Protein AF-A0AA35Y6U8-F1 (afdb_monomer_lite)

Structure (mmCIF, N/CA/C/O backbone):
data_AF-A0AA35Y6U8-F1
#
_entry.id   AF-A0AA35Y6U8-F1
#
loop_
_atom_site.group_PDB
_atom_site.id
_atom_site.type_symbol
_atom_site.label_atom_id
_atom_site.label_alt_id
_atom_site.label_comp_id
_atom_site.label_asym_id
_atom_site.label_entity_id
_atom_site.label_seq_id
_atom_site.pdbx_PDB_ins_code
_atom_site.Cartn_x
_atom_site.Cartn_y
_atom_site.Cartn_z
_atom_site.occupancy
_atom_site.B_iso_or_equiv
_atom_site.auth_seq_id
_atom_site.auth_comp_id
_atom_site.auth_asym_id
_atom_site.auth_atom_id
_atom_site.pdbx_PDB_model_num
ATOM 1 N N . MET A 1 1 ? -10.753 13.729 3.852 1.00 56.25 1 MET A N 1
ATOM 2 C CA . MET A 1 1 ? -11.161 12.323 4.047 1.00 56.25 1 MET A CA 1
ATOM 3 C C . MET A 1 1 ? -10.862 11.955 5.493 1.00 56.25 1 MET A C 1
ATOM 5 O O . MET A 1 1 ? -9.756 12.224 5.945 1.00 56.25 1 MET A O 1
ATOM 9 N N . GLY A 1 2 ? -11.856 11.475 6.236 1.00 60.25 2 GLY A N 1
ATOM 10 C CA . GLY A 1 2 ? -11.721 11.008 7.618 1.00 60.25 2 GLY A CA 1
ATOM 11 C C . GLY A 1 2 ? -11.791 9.484 7.671 1.00 60.25 2 GLY A C 1
ATOM 12 O O . GLY A 1 2 ? -12.430 8.866 6.822 1.00 60.25 2 GLY A O 1
ATOM 13 N N . LEU A 1 3 ? -11.130 8.873 8.649 1.00 64.12 3 LEU A N 1
ATOM 14 C CA . LEU A 1 3 ? -11.089 7.421 8.819 1.00 64.12 3 LEU A CA 1
ATOM 15 C C . LEU A 1 3 ? -11.688 7.043 10.174 1.00 64.12 3 LEU A C 1
ATOM 17 O O . LEU A 1 3 ? -11.276 7.575 11.206 1.00 64.12 3 LEU A O 1
ATOM 21 N N . LYS A 1 4 ? -12.650 6.114 10.172 1.00 65.94 4 LYS A N 1
ATOM 22 C CA . LYS A 1 4 ? -13.155 5.466 11.388 1.00 65.94 4 LYS A CA 1
ATOM 23 C C . LYS A 1 4 ? -12.947 3.964 11.261 1.00 65.94 4 LYS A C 1
ATOM 25 O O . LYS A 1 4 ? -13.541 3.305 10.405 1.00 65.94 4 LYS A O 1
ATOM 30 N N . VAL A 1 5 ? -12.128 3.412 12.144 1.00 60.38 5 VAL A N 1
ATOM 31 C CA . VAL A 1 5 ? -12.005 1.961 12.284 1.00 60.38 5 VAL A CA 1
ATOM 32 C C . VAL A 1 5 ? -13.249 1.464 13.001 1.00 60.38 5 VAL A C 1
ATOM 34 O O . VAL A 1 5 ? -13.625 1.995 14.044 1.00 60.38 5 VAL A O 1
ATOM 37 N N . SER A 1 6 ? -13.960 0.542 12.357 1.00 57.62 6 SER A N 1
ATOM 38 C CA . SER A 1 6 ? -15.335 0.223 12.739 1.00 57.62 6 SER A CA 1
ATOM 39 C C . SER A 1 6 ? -15.449 -1.009 13.604 1.00 57.62 6 SER A C 1
ATOM 41 O O . SER A 1 6 ? -16.342 -1.014 14.435 1.00 57.62 6 SER A O 1
ATOM 43 N N . LEU A 1 7 ? -14.598 -2.016 13.390 1.00 56.62 7 LEU A N 1
ATOM 44 C CA . LEU A 1 7 ? -14.543 -3.276 14.135 1.00 56.62 7 LEU A CA 1
ATOM 45 C C . LEU A 1 7 ? -13.341 -4.098 13.638 1.00 56.62 7 LEU A C 1
ATOM 47 O O . LEU A 1 7 ? -13.039 -4.098 12.443 1.00 56.62 7 LEU A O 1
ATOM 51 N N . THR A 1 8 ? -12.686 -4.826 14.539 1.00 56.66 8 THR A N 1
ATOM 52 C CA . THR A 1 8 ? -11.867 -5.993 14.184 1.00 56.66 8 THR A CA 1
ATOM 53 C C . THR A 1 8 ? -12.805 -7.153 13.886 1.00 56.66 8 THR A C 1
ATOM 55 O O . THR A 1 8 ? -13.553 -7.579 14.764 1.00 56.66 8 THR A O 1
ATOM 58 N N . VAL A 1 9 ? -12.786 -7.650 12.654 1.00 55.94 9 VAL A N 1
ATOM 59 C CA . VAL A 1 9 ? -13.467 -8.885 12.270 1.00 55.94 9 VAL A CA 1
ATOM 60 C C . VAL A 1 9 ? -12.451 -10.006 12.444 1.00 55.94 9 VAL A C 1
ATOM 62 O O . VAL A 1 9 ? -11.461 -10.070 11.717 1.00 55.94 9 VAL A O 1
ATOM 65 N N . GLN A 1 10 ? -12.645 -10.853 13.455 1.00 48.31 10 GLN A N 1
ATOM 66 C CA . GLN A 1 10 ? -11.883 -12.094 13.550 1.00 48.31 10 GLN A CA 1
ATOM 67 C C . GLN A 1 10 ? -12.405 -13.051 12.482 1.00 48.31 10 GLN A C 1
ATOM 69 O O . GLN A 1 10 ? -13.555 -13.481 12.523 1.00 48.31 10 GLN A O 1
ATOM 74 N N . THR A 1 11 ? -11.550 -13.337 11.515 1.00 55.78 11 THR A N 1
ATOM 75 C CA . THR A 1 11 ? -11.647 -14.515 10.654 1.00 55.78 11 THR A CA 1
ATOM 76 C C . THR A 1 11 ? -10.758 -15.610 11.244 1.00 55.78 11 THR A C 1
ATOM 78 O O . THR A 1 11 ? -9.836 -15.286 11.992 1.00 55.78 11 THR A O 1
ATOM 81 N N . GLU A 1 12 ? -11.044 -16.880 10.943 1.00 50.47 12 GLU A N 1
ATOM 82 C CA . GLU A 1 12 ? -10.470 -18.062 11.622 1.00 50.47 12 GLU A CA 1
ATOM 83 C C . GLU A 1 12 ? -8.934 -18.012 11.776 1.00 50.47 12 GLU A C 1
ATOM 85 O O . GLU A 1 12 ? -8.430 -18.351 12.844 1.00 50.47 12 GLU A O 1
ATOM 90 N N . ASP A 1 13 ? -8.217 -17.459 10.786 1.00 51.41 13 ASP A N 1
ATOM 91 C CA . ASP A 1 13 ? -6.745 -17.418 10.764 1.00 51.41 13 ASP A CA 1
ATOM 92 C C . ASP A 1 13 ? -6.119 -16.010 10.856 1.00 51.41 13 ASP A C 1
ATOM 94 O O . ASP A 1 13 ? -4.894 -15.877 10.923 1.00 51.41 13 ASP A O 1
ATOM 98 N N . PHE A 1 14 ? -6.912 -14.928 10.833 1.00 56.31 14 PHE A N 1
ATOM 99 C CA . PHE A 1 14 ? -6.365 -13.562 10.837 1.00 56.31 14 PHE A CA 1
ATOM 100 C C . PHE A 1 14 ? -7.324 -12.493 11.374 1.00 56.31 14 PHE A C 1
ATOM 102 O O . PHE A 1 14 ? -8.544 -12.566 11.219 1.00 56.31 14 PHE A O 1
ATOM 109 N N . ILE A 1 15 ? -6.754 -11.443 11.978 1.00 59.38 15 ILE A N 1
ATOM 110 C CA . ILE A 1 15 ? -7.497 -10.245 12.384 1.00 59.38 15 ILE A CA 1
ATOM 111 C C . ILE A 1 15 ? -7.697 -9.372 11.145 1.00 59.38 15 ILE A C 1
ATOM 113 O O . ILE A 1 15 ? -6.784 -8.664 10.715 1.00 59.38 15 ILE A O 1
ATOM 117 N N . ASN A 1 16 ? -8.901 -9.401 10.579 1.00 66.06 16 ASN A N 1
ATOM 118 C CA . ASN A 1 16 ? -9.265 -8.541 9.468 1.00 66.06 16 ASN A CA 1
ATOM 119 C C . ASN A 1 16 ? -9.906 -7.250 9.992 1.00 66.06 16 ASN A C 1
ATOM 121 O O . ASN A 1 16 ? -11.004 -7.251 10.546 1.00 66.06 16 ASN A O 1
ATOM 125 N N . VAL A 1 17 ? -9.226 -6.113 9.861 1.00 68.81 17 VAL A N 1
ATOM 126 C CA . VAL A 1 17 ? -9.763 -4.835 10.354 1.00 68.81 17 VAL A CA 1
ATOM 127 C C . VAL A 1 17 ? -10.729 -4.261 9.325 1.00 68.81 17 VAL A C 1
ATOM 129 O O . VAL A 1 17 ? -10.320 -3.972 8.204 1.00 68.81 17 VAL A O 1
ATOM 132 N N . GLN A 1 18 ? -11.994 -4.040 9.702 1.00 72.75 18 GLN A N 1
ATOM 133 C CA . GLN A 1 18 ? -12.934 -3.317 8.849 1.00 72.75 18 GLN A CA 1
ATOM 134 C C . GLN A 1 18 ? -12.757 -1.808 9.025 1.00 72.75 18 GLN A C 1
ATOM 136 O O . GLN A 1 18 ? -12.931 -1.231 10.109 1.00 72.75 18 GLN A O 1
ATOM 141 N N . ILE A 1 19 ? -12.473 -1.154 7.910 1.00 72.19 19 ILE A N 1
ATOM 142 C CA . ILE A 1 19 ? -12.185 0.265 7.817 1.00 72.19 19 ILE A CA 1
ATOM 143 C C . ILE A 1 19 ? -13.359 0.954 7.120 1.00 72.19 19 ILE A C 1
ATOM 145 O O . ILE A 1 19 ? -13.826 0.513 6.069 1.00 72.19 19 ILE A O 1
ATOM 149 N N . LYS A 1 20 ? -13.854 2.045 7.718 1.00 72.19 20 LYS A N 1
ATOM 150 C CA . LYS A 1 20 ? -14.831 2.941 7.088 1.00 72.19 20 LYS A CA 1
ATOM 151 C C . LYS A 1 20 ? -14.163 4.268 6.758 1.00 72.19 20 LYS A C 1
ATOM 153 O O . LYS A 1 20 ? -13.713 4.985 7.656 1.00 72.19 20 LYS A O 1
ATOM 158 N N . GLY A 1 21 ? -14.106 4.580 5.468 1.00 65.25 21 GLY A N 1
ATOM 159 C CA . GLY A 1 21 ? -13.670 5.876 4.959 1.00 65.25 21 GLY A CA 1
ATOM 160 C C . GLY A 1 21 ? -14.844 6.847 4.839 1.00 65.25 21 GLY A C 1
ATOM 161 O O . GLY A 1 21 ? -15.928 6.469 4.395 1.00 65.25 21 GLY A O 1
ATOM 162 N N . PHE A 1 22 ? -14.618 8.104 5.215 1.00 65.38 22 PHE A N 1
ATOM 163 C CA . PHE A 1 22 ? -15.594 9.191 5.130 1.00 65.38 22 PHE A CA 1
ATOM 164 C C . PHE A 1 22 ? -15.039 10.318 4.262 1.00 65.38 22 PHE A C 1
ATOM 166 O O . PHE A 1 22 ? -13.896 10.757 4.443 1.00 65.38 22 PHE A O 1
ATOM 173 N N . GLN A 1 23 ? -15.860 10.847 3.360 1.00 58.91 23 GLN A N 1
ATOM 174 C CA . GLN A 1 23 ? -15.586 12.107 2.671 1.00 58.91 23 GLN A CA 1
ATOM 175 C C . GLN A 1 23 ? -16.648 13.127 3.095 1.00 58.91 23 GLN A C 1
ATOM 177 O O . GLN A 1 23 ? -17.843 12.867 2.989 1.00 58.91 23 GLN A O 1
ATOM 182 N N . GLY A 1 24 ? -16.221 14.281 3.613 1.00 61.09 24 GLY A N 1
ATOM 183 C CA . GLY A 1 24 ? -17.144 15.310 4.100 1.00 61.09 24 GLY A CA 1
ATOM 184 C C . GLY A 1 24 ? -17.867 14.939 5.402 1.00 61.09 24 GLY A C 1
ATOM 185 O O . GLY A 1 24 ? -17.349 14.175 6.216 1.00 61.09 24 GLY A O 1
ATOM 186 N N . ALA A 1 25 ? -19.043 15.537 5.613 1.00 54.56 25 ALA A N 1
ATOM 187 C CA . ALA A 1 25 ? -19.645 15.680 6.935 1.00 54.56 25 ALA A CA 1
ATOM 188 C C . ALA A 1 25 ? -20.337 14.440 7.519 1.00 54.56 25 ALA A C 1
ATOM 190 O O . ALA A 1 25 ? -20.601 14.502 8.706 1.00 54.56 25 ALA A O 1
ATOM 191 N N . ASN A 1 26 ? -20.640 13.366 6.766 1.00 54.12 26 ASN A N 1
ATOM 192 C CA . ASN A 1 26 ? -21.130 12.081 7.329 1.00 54.12 26 ASN A CA 1
ATOM 193 C C . ASN A 1 26 ? -21.403 10.955 6.302 1.00 54.12 26 ASN A C 1
ATOM 195 O O . ASN A 1 26 ? -21.962 9.920 6.667 1.00 54.12 26 ASN A O 1
ATOM 199 N N . HIS A 1 27 ? -21.011 11.084 5.032 1.00 56.75 27 HIS A N 1
ATOM 200 C CA . HIS A 1 27 ? -21.231 10.005 4.065 1.00 56.75 27 HIS A CA 1
ATOM 201 C C . HIS A 1 27 ? -20.102 8.965 4.160 1.00 56.75 27 HIS A C 1
ATOM 203 O O . HIS A 1 27 ? -18.935 9.263 3.888 1.00 56.75 27 HIS A O 1
ATOM 209 N N . VAL A 1 28 ? -20.448 7.744 4.593 1.00 55.91 28 VAL A N 1
ATOM 210 C CA . VAL A 1 28 ? -19.564 6.569 4.504 1.00 55.91 28 VAL A CA 1
ATOM 211 C C . VAL A 1 28 ? -19.372 6.281 3.021 1.00 55.91 28 VAL A C 1
ATOM 213 O O . VAL A 1 28 ? -20.313 5.844 2.365 1.00 55.91 28 VAL A O 1
ATOM 216 N N . LEU A 1 29 ? -18.178 6.546 2.497 1.00 58.22 29 LEU A N 1
ATOM 217 C CA . LEU A 1 29 ? -17.897 6.343 1.077 1.00 58.22 29 LEU A CA 1
ATOM 218 C C . LEU A 1 29 ? -17.542 4.879 0.797 1.00 58.22 29 LEU A C 1
ATOM 220 O O . LEU A 1 29 ? -18.001 4.323 -0.190 1.00 58.22 29 LEU A O 1
ATOM 224 N N . TYR A 1 30 ? -16.777 4.242 1.694 1.00 64.88 30 TYR A N 1
ATOM 225 C CA . TYR A 1 30 ? -16.268 2.886 1.479 1.00 64.88 30 TYR A CA 1
ATOM 226 C C . TYR A 1 30 ? -16.126 2.099 2.786 1.00 64.88 30 TYR A C 1
ATOM 228 O O . TYR A 1 30 ? -15.640 2.623 3.793 1.00 64.88 30 TYR A O 1
ATOM 236 N N . LYS A 1 31 ? -16.547 0.828 2.749 1.00 71.38 31 LYS A N 1
ATOM 237 C CA . LYS A 1 31 ? -16.233 -0.214 3.735 1.00 71.38 31 LYS A CA 1
ATOM 238 C C . LYS A 1 31 ? -15.284 -1.192 3.060 1.00 71.38 31 LYS A C 1
ATOM 240 O O . LYS A 1 31 ? -15.668 -1.786 2.061 1.00 71.38 31 LYS A O 1
ATOM 245 N N . PHE A 1 32 ? -14.094 -1.363 3.607 1.00 74.62 32 PHE A N 1
ATOM 246 C CA . PHE A 1 32 ? -13.134 -2.349 3.122 1.00 74.62 32 PHE A CA 1
ATOM 247 C C . PHE A 1 32 ? -12.396 -2.963 4.303 1.00 74.62 32 PHE A C 1
ATOM 249 O O . PHE A 1 32 ? -12.420 -2.436 5.421 1.00 74.62 32 PHE A O 1
ATOM 256 N N . THR A 1 33 ? -11.782 -4.103 4.064 1.00 79.69 33 THR A N 1
ATOM 257 C CA . THR A 1 33 ? -11.008 -4.851 5.040 1.00 79.69 33 THR A CA 1
ATOM 258 C C . THR A 1 33 ? -9.528 -4.868 4.654 1.00 79.69 33 THR A C 1
ATOM 260 O O . THR A 1 33 ? -9.169 -4.442 3.556 1.00 79.69 33 THR A O 1
ATOM 263 N N . LEU A 1 34 ? -8.639 -5.324 5.540 1.00 76.50 34 LEU A N 1
ATOM 264 C CA . LEU A 1 34 ? -7.212 -5.434 5.204 1.00 76.50 34 LEU A CA 1
ATOM 265 C C . LEU A 1 34 ? -6.983 -6.418 4.052 1.00 76.50 34 LEU A C 1
ATOM 267 O O . LEU A 1 34 ? -6.131 -6.169 3.208 1.00 76.50 34 LEU A O 1
ATOM 271 N N . ALA A 1 35 ? -7.783 -7.484 3.978 1.00 81.25 35 ALA A N 1
ATOM 272 C CA . ALA A 1 35 ? -7.741 -8.438 2.871 1.00 81.25 35 ALA A CA 1
ATOM 273 C C . ALA A 1 35 ? -8.154 -7.822 1.522 1.00 81.25 35 ALA A C 1
ATOM 275 O O . ALA A 1 35 ? -7.732 -8.312 0.479 1.00 81.25 35 ALA A O 1
ATOM 276 N N . ASP A 1 36 ? -8.937 -6.740 1.537 1.00 82.69 36 ASP A N 1
ATOM 277 C CA . ASP A 1 36 ? -9.369 -6.054 0.317 1.00 82.69 36 ASP A CA 1
ATOM 278 C C . ASP A 1 36 ? -8.312 -5.066 -0.199 1.00 82.69 36 ASP A C 1
ATOM 280 O O . ASP A 1 36 ? -8.363 -4.657 -1.359 1.00 82.69 36 ASP A O 1
ATOM 284 N N . LEU A 1 37 ? -7.347 -4.669 0.646 1.00 81.62 37 LEU A N 1
ATOM 285 C CA . LEU A 1 37 ? -6.345 -3.660 0.299 1.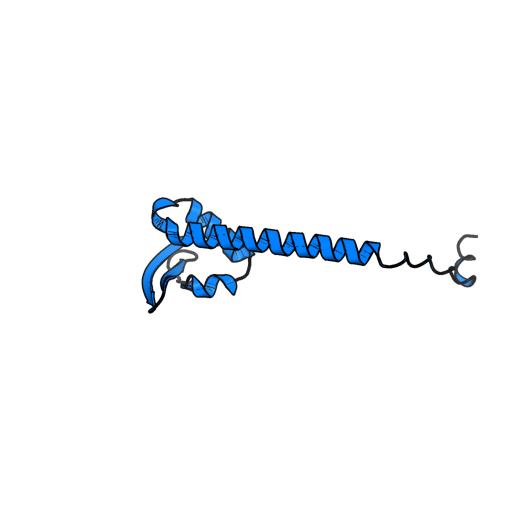00 81.62 37 LEU A CA 1
ATOM 286 C C . LEU A 1 37 ? -5.574 -4.001 -0.983 1.00 81.62 37 LEU A C 1
ATOM 288 O O . LEU A 1 37 ? -5.476 -3.104 -1.818 1.00 81.62 37 LEU A O 1
ATOM 292 N N . PRO A 1 38 ? -5.073 -5.233 -1.212 1.00 85.69 38 PRO A N 1
ATOM 293 C CA . PRO A 1 38 ? -4.336 -5.568 -2.434 1.00 85.69 38 PRO A CA 1
ATOM 294 C C . PRO A 1 38 ? -5.117 -5.352 -3.735 1.00 85.69 38 PRO A C 1
ATOM 296 O O . PRO A 1 38 ? -4.504 -5.218 -4.788 1.00 85.69 38 PRO A O 1
ATOM 299 N N . PHE A 1 39 ? -6.449 -5.298 -3.672 1.00 85.12 39 PHE A N 1
ATOM 300 C CA . PHE A 1 39 ? -7.309 -5.080 -4.835 1.00 85.12 39 PHE A CA 1
ATOM 301 C C . PHE A 1 39 ? -7.627 -3.598 -5.087 1.00 85.12 39 PHE A C 1
ATOM 303 O O . PHE A 1 39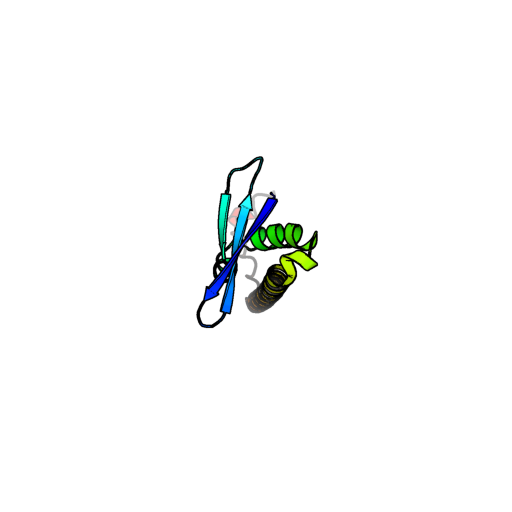 ? -8.248 -3.270 -6.098 1.00 85.12 39 PHE A O 1
ATOM 310 N N . LEU A 1 40 ? -7.226 -2.695 -4.186 1.00 83.00 40 LEU A N 1
ATOM 311 C CA . LEU A 1 40 ? -7.368 -1.252 -4.384 1.00 83.00 40 LEU A CA 1
ATOM 312 C C . LEU A 1 40 ? -6.241 -0.692 -5.258 1.00 83.00 40 LEU A C 1
ATOM 314 O O . LEU A 1 40 ? -5.183 -1.299 -5.422 1.00 83.00 40 LEU A O 1
ATOM 318 N N . ASN A 1 41 ? -6.453 0.512 -5.787 1.00 85.06 41 ASN A N 1
ATOM 319 C CA . ASN A 1 41 ? -5.421 1.214 -6.535 1.00 85.06 41 ASN A CA 1
ATOM 320 C C . ASN A 1 41 ? -4.245 1.585 -5.600 1.00 85.06 41 ASN A C 1
ATOM 322 O O . ASN A 1 41 ? -4.487 2.090 -4.499 1.00 85.06 41 ASN A O 1
ATOM 326 N N . PRO A 1 42 ? -2.977 1.438 -6.030 1.00 86.69 42 PRO A N 1
ATOM 327 C CA . PRO A 1 42 ? -1.816 1.893 -5.261 1.00 86.69 42 PRO A CA 1
ATOM 328 C C . PRO A 1 42 ? -1.884 3.355 -4.791 1.00 86.69 42 PRO A C 1
ATOM 330 O O . PRO A 1 42 ? -1.371 3.693 -3.722 1.00 86.69 42 PRO A O 1
ATOM 333 N N . PHE A 1 43 ? -2.553 4.230 -5.545 1.00 86.62 43 PHE A N 1
ATOM 334 C CA . PHE A 1 43 ? -2.826 5.609 -5.137 1.00 86.62 43 PHE A CA 1
ATOM 335 C C . PHE A 1 43 ? -3.664 5.683 -3.853 1.00 86.62 43 PHE A C 1
ATOM 337 O O . PHE A 1 43 ? -3.353 6.465 -2.949 1.00 86.62 43 PHE A O 1
ATOM 344 N N . ASP A 1 44 ? -4.685 4.834 -3.733 1.00 84.75 44 ASP A N 1
ATOM 345 C CA . ASP A 1 44 ? -5.536 4.768 -2.545 1.00 84.75 44 ASP A CA 1
ATOM 346 C C . ASP A 1 44 ? -4.747 4.263 -1.333 1.00 84.75 44 ASP A C 1
ATOM 348 O O . ASP A 1 44 ? -4.949 4.754 -0.220 1.00 84.75 44 ASP A O 1
ATOM 352 N N . TRP A 1 45 ? -3.786 3.353 -1.532 1.00 88.19 45 TRP A N 1
ATOM 353 C CA . TRP A 1 45 ? -2.892 2.903 -0.459 1.00 88.19 45 TRP A CA 1
ATOM 354 C C . TRP A 1 45 ? -2.070 4.057 0.105 1.00 88.19 45 TRP A C 1
ATOM 356 O O . TRP A 1 45 ? -1.978 4.207 1.323 1.00 88.19 45 TRP A O 1
ATOM 366 N N . ILE A 1 46 ? -1.504 4.897 -0.767 1.00 88.56 46 ILE A N 1
ATOM 367 C CA . ILE A 1 46 ? -0.707 6.066 -0.370 1.00 88.56 46 ILE A CA 1
ATOM 368 C C . ILE A 1 46 ? -1.584 7.087 0.361 1.00 88.56 46 ILE A C 1
ATOM 370 O O . ILE A 1 46 ? -1.187 7.620 1.401 1.00 88.56 46 ILE A O 1
ATOM 374 N N . LEU A 1 47 ? -2.795 7.341 -0.139 1.00 85.56 47 LEU A N 1
ATOM 375 C CA . LEU A 1 47 ? -3.739 8.248 0.509 1.00 85.56 47 LEU A CA 1
ATOM 376 C C . LEU A 1 47 ? -4.126 7.750 1.910 1.00 85.56 47 LEU A C 1
ATOM 378 O O . LEU A 1 47 ? -4.099 8.526 2.868 1.00 85.56 47 LEU A O 1
ATOM 382 N N . LEU A 1 48 ? -4.440 6.460 2.047 1.00 85.38 48 LEU A N 1
ATOM 383 C CA . LEU A 1 48 ? -4.747 5.830 3.333 1.00 85.38 48 LEU A CA 1
ATOM 384 C C . LEU A 1 48 ? -3.547 5.873 4.278 1.00 85.38 48 LEU A C 1
ATOM 386 O O . LEU A 1 48 ? -3.709 6.237 5.444 1.00 85.38 48 LEU A O 1
ATOM 390 N N . PHE A 1 49 ? -2.346 5.584 3.778 1.00 88.69 49 PHE A N 1
ATOM 391 C CA . PHE A 1 49 ? -1.109 5.663 4.548 1.00 88.69 49 PHE A CA 1
ATOM 392 C C . PHE A 1 49 ? -0.905 7.071 5.119 1.00 88.69 49 PHE A C 1
ATOM 394 O O . PHE A 1 49 ? -0.679 7.219 6.317 1.00 88.69 49 PHE A O 1
ATOM 401 N N . ASN A 1 50 ? -1.109 8.114 4.311 1.00 88.00 50 ASN A N 1
ATOM 402 C CA . ASN A 1 50 ? -1.006 9.515 4.737 1.00 88.00 50 ASN A CA 1
ATOM 403 C C . ASN A 1 50 ? -2.047 9.936 5.785 1.00 88.00 50 ASN A C 1
ATOM 405 O O . ASN A 1 50 ? -1.840 10.911 6.512 1.00 88.00 50 ASN A O 1
ATOM 409 N N . ILE A 1 51 ? -3.184 9.246 5.871 1.00 84.19 51 ILE A N 1
ATOM 410 C CA . ILE A 1 51 ? -4.172 9.495 6.926 1.00 84.19 51 ILE A CA 1
ATOM 411 C C . ILE A 1 51 ? -3.771 8.749 8.200 1.00 84.19 51 ILE A C 1
ATOM 413 O O . ILE A 1 51 ? -3.773 9.332 9.282 1.00 84.19 51 ILE A O 1
ATOM 417 N N . VAL A 1 52 ? -3.397 7.479 8.063 1.00 84.88 52 VAL A N 1
ATOM 418 C CA . VAL A 1 52 ? -3.022 6.584 9.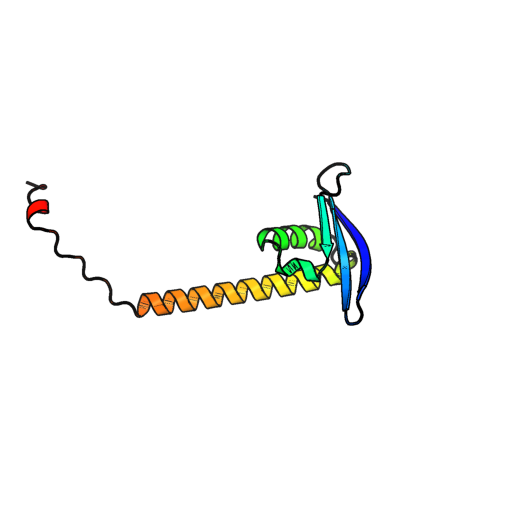164 1.00 84.88 52 VAL A CA 1
ATOM 419 C C . VAL A 1 52 ? -1.748 7.058 9.874 1.00 84.88 52 VAL A C 1
ATOM 421 O O . VAL A 1 52 ? -1.668 6.998 11.098 1.00 84.88 52 VAL A O 1
ATOM 424 N N . VAL A 1 53 ? -0.787 7.615 9.133 1.00 89.94 53 VAL A N 1
ATOM 425 C CA . VAL A 1 53 ? 0.490 8.114 9.670 1.00 89.94 53 VAL A CA 1
ATOM 426 C C . VAL A 1 53 ? 0.319 9.267 10.669 1.00 89.94 53 VAL A C 1
ATOM 428 O O . VAL A 1 53 ? 1.185 9.485 11.511 1.00 89.94 53 VAL A O 1
ATOM 431 N N . LYS A 1 54 ? -0.805 9.995 10.617 1.00 87.31 54 LYS A N 1
ATOM 432 C CA . LYS A 1 54 ? -1.094 11.103 11.543 1.00 87.31 54 LYS A CA 1
ATOM 433 C C . LYS A 1 54 ? -1.404 10.628 12.963 1.00 87.31 54 LYS A C 1
ATOM 435 O O . LYS A 1 54 ? -1.264 11.408 13.896 1.00 87.31 54 LYS A O 1
ATOM 440 N N . ASP A 1 55 ? -1.819 9.372 13.119 1.00 84.12 55 ASP A N 1
ATOM 441 C CA . ASP A 1 55 ? -2.126 8.752 14.410 1.00 84.12 55 ASP A CA 1
ATOM 442 C C . ASP A 1 55 ? -1.705 7.271 14.392 1.00 84.12 55 ASP A C 1
ATOM 444 O O . ASP A 1 55 ? -2.519 6.350 14.498 1.00 84.12 55 ASP A O 1
ATOM 448 N N . MET A 1 56 ? -0.400 7.041 14.190 1.00 82.75 56 MET A N 1
ATOM 449 C CA . MET A 1 56 ? 0.155 5.696 13.984 1.00 82.75 56 MET A CA 1
ATOM 450 C C . MET A 1 56 ? -0.173 4.741 15.133 1.00 82.75 56 MET A C 1
ATOM 452 O O . MET A 1 56 ? -0.468 3.580 14.885 1.00 82.75 56 MET A O 1
ATOM 456 N N . LYS A 1 57 ? -0.140 5.218 16.387 1.00 82.62 57 LYS A N 1
ATOM 457 C CA . LYS A 1 57 ? -0.391 4.372 17.566 1.00 82.62 57 LYS A CA 1
ATOM 458 C C . LYS A 1 57 ? -1.810 3.812 17.569 1.00 82.62 57 LYS A C 1
ATOM 460 O O . LYS A 1 57 ? -2.010 2.661 17.937 1.00 82.62 57 LYS A O 1
ATOM 465 N N . LYS A 1 58 ? -2.791 4.611 17.146 1.00 80.75 58 LYS A N 1
ATOM 466 C CA . LYS A 1 58 ? -4.195 4.198 17.085 1.00 80.75 58 LYS A CA 1
ATOM 467 C C . LYS A 1 58 ? -4.472 3.192 15.967 1.00 80.75 58 LYS A C 1
ATOM 469 O O . LYS A 1 58 ? -5.400 2.394 16.072 1.00 80.75 58 LYS A O 1
ATOM 474 N N . TYR A 1 59 ? -3.694 3.247 14.891 1.00 80.75 59 TYR A N 1
ATOM 475 C CA . TYR A 1 59 ? -3.938 2.504 13.655 1.00 80.75 59 TYR A CA 1
ATOM 476 C C . TYR A 1 59 ? -2.782 1.565 13.284 1.00 80.75 59 TYR A C 1
ATOM 478 O O . TYR A 1 59 ? -2.611 1.232 12.112 1.00 80.75 59 TYR A O 1
ATOM 486 N N . GLU A 1 60 ? -1.995 1.135 14.269 1.00 83.81 60 GLU A N 1
ATOM 487 C CA . GLU A 1 60 ? -0.725 0.425 14.076 1.00 83.81 60 GLU A CA 1
ATOM 488 C C . GLU A 1 60 ? -0.824 -0.819 13.164 1.00 83.81 60 GLU A C 1
ATOM 490 O O . GLU A 1 60 ? -0.034 -0.901 12.217 1.00 83.81 60 GLU A O 1
ATOM 495 N N . PRO A 1 61 ? -1.846 -1.694 13.278 1.00 81.00 61 PRO A N 1
ATOM 496 C CA . PRO A 1 61 ? -1.987 -2.839 12.373 1.00 81.00 61 PRO A CA 1
ATOM 497 C C . PRO A 1 61 ? -2.204 -2.438 10.907 1.00 81.00 61 PRO A C 1
ATOM 499 O O . PRO A 1 61 ? -1.681 -3.070 9.990 1.00 81.00 61 PRO A O 1
ATOM 502 N N . ILE A 1 62 ? -2.963 -1.363 10.674 1.00 82.50 62 ILE A N 1
ATOM 503 C CA . ILE A 1 62 ? -3.254 -0.845 9.330 1.00 82.50 62 ILE A CA 1
ATOM 504 C C . ILE A 1 62 ? -1.999 -0.183 8.759 1.00 82.50 62 ILE A C 1
ATOM 506 O O . ILE A 1 62 ? -1.661 -0.384 7.593 1.00 82.50 62 ILE A O 1
ATOM 510 N N . TYR A 1 63 ? -1.297 0.586 9.593 1.00 87.88 63 TYR A N 1
ATOM 511 C CA . TYR A 1 63 ? -0.048 1.247 9.237 1.00 87.88 63 TYR A CA 1
ATOM 512 C C . TYR A 1 63 ? 1.006 0.237 8.783 1.00 87.88 63 TYR A C 1
ATOM 514 O O . TYR A 1 63 ? 1.554 0.373 7.689 1.00 87.88 63 TYR A O 1
ATOM 522 N N . GLU A 1 64 ? 1.266 -0.793 9.590 1.00 87.81 64 GLU A N 1
ATOM 523 C CA . GLU A 1 64 ? 2.284 -1.796 9.274 1.00 87.81 64 GLU A CA 1
ATOM 524 C C . GLU A 1 64 ? 1.904 -2.632 8.047 1.00 87.81 64 GLU A C 1
ATOM 526 O O . GLU A 1 64 ? 2.774 -2.947 7.231 1.00 87.81 64 GLU A O 1
ATOM 531 N N . HIS A 1 65 ? 0.616 -2.927 7.845 1.00 86.88 65 HIS A N 1
ATOM 532 C CA . HIS A 1 65 ? 0.157 -3.615 6.640 1.00 86.88 65 HIS A CA 1
ATOM 533 C C . HIS A 1 65 ? 0.357 -2.763 5.373 1.00 86.88 65 HIS A C 1
ATOM 535 O O . HIS A 1 65 ? 1.015 -3.209 4.431 1.00 86.88 65 HIS A O 1
ATOM 541 N N . LEU A 1 66 ? -0.114 -1.508 5.369 1.00 89.50 66 LEU A N 1
ATOM 542 C CA . LEU A 1 66 ? 0.059 -0.582 4.239 1.00 89.50 66 LEU A CA 1
ATOM 543 C C . LEU A 1 66 ? 1.537 -0.333 3.925 1.00 89.50 66 LEU A C 1
ATOM 545 O O . LEU A 1 66 ? 1.943 -0.335 2.765 1.00 89.50 66 LEU A O 1
ATOM 549 N N . LYS A 1 67 ? 2.369 -0.170 4.956 1.00 92.25 67 LYS A N 1
ATOM 550 C CA . LYS A 1 67 ? 3.819 0.006 4.815 1.00 92.25 67 LYS A CA 1
ATOM 551 C C . LYS A 1 67 ? 4.476 -1.184 4.121 1.00 92.25 67 LYS A C 1
ATOM 553 O O . LYS A 1 67 ? 5.355 -0.982 3.284 1.00 92.25 67 LYS A O 1
ATOM 558 N N . ARG A 1 68 ? 4.080 -2.416 4.462 1.00 91.94 68 ARG A N 1
ATOM 559 C CA . ARG A 1 68 ? 4.572 -3.631 3.789 1.00 91.94 68 ARG A CA 1
ATOM 560 C C . ARG A 1 68 ? 4.123 -3.664 2.334 1.00 91.94 68 ARG A C 1
ATOM 562 O O . ARG A 1 68 ? 4.973 -3.823 1.466 1.00 91.94 68 ARG A O 1
ATOM 569 N N . MET A 1 69 ? 2.838 -3.430 2.070 1.00 91.38 69 MET A N 1
ATOM 570 C CA . MET A 1 69 ? 2.299 -3.416 0.708 1.00 91.38 69 MET A CA 1
ATOM 571 C C . MET A 1 69 ? 3.000 -2.397 -0.193 1.00 91.38 69 MET A C 1
ATOM 573 O O . MET A 1 69 ? 3.459 -2.753 -1.273 1.00 91.38 69 MET A O 1
ATOM 577 N N . ILE A 1 70 ? 3.154 -1.152 0.268 1.00 92.88 70 ILE A N 1
ATOM 578 C CA . ILE A 1 70 ? 3.817 -0.088 -0.501 1.00 92.88 70 ILE A CA 1
ATOM 579 C C . ILE A 1 70 ? 5.271 -0.467 -0.809 1.00 92.88 70 ILE A C 1
ATOM 581 O O . ILE A 1 70 ? 5.730 -0.286 -1.934 1.00 92.88 70 ILE A O 1
ATOM 585 N N . LYS A 1 71 ? 6.000 -1.036 0.161 1.00 93.69 71 LYS A N 1
ATOM 586 C CA . LYS A 1 71 ? 7.374 -1.514 -0.065 1.00 93.69 71 LYS A CA 1
ATOM 587 C C . LYS A 1 71 ? 7.434 -2.636 -1.100 1.00 93.69 71 LYS A C 1
ATOM 589 O O . LYS A 1 71 ? 8.297 -2.593 -1.971 1.00 93.69 71 LYS A O 1
ATOM 594 N N . CYS A 1 72 ? 6.543 -3.623 -1.004 1.00 93.56 72 CYS A N 1
ATOM 595 C CA . CYS A 1 72 ? 6.461 -4.719 -1.968 1.00 93.56 72 CYS A CA 1
ATOM 596 C C . CYS A 1 72 ? 6.175 -4.193 -3.377 1.00 93.56 72 CYS A C 1
ATOM 598 O O . CYS A 1 72 ? 6.906 -4.533 -4.300 1.00 93.56 72 CYS A O 1
ATOM 600 N N . TYR A 1 73 ? 5.209 -3.284 -3.513 1.00 93.19 73 TYR A N 1
ATOM 601 C CA . TYR A 1 73 ? 4.869 -2.662 -4.789 1.00 93.19 73 TYR A CA 1
ATOM 602 C C . TYR A 1 73 ? 6.053 -1.914 -5.414 1.00 93.19 73 TYR A C 1
ATOM 604 O O . TYR A 1 73 ? 6.380 -2.138 -6.573 1.00 93.19 73 TYR A O 1
ATOM 612 N N . ILE A 1 74 ? 6.763 -1.080 -4.641 1.00 93.44 74 ILE A N 1
ATOM 613 C CA . ILE A 1 74 ? 7.960 -0.371 -5.132 1.00 93.44 74 ILE A CA 1
ATOM 614 C C . ILE A 1 74 ? 9.016 -1.362 -5.645 1.00 93.44 74 ILE A C 1
ATOM 616 O O . ILE A 1 74 ? 9.621 -1.130 -6.690 1.00 93.44 74 ILE A O 1
ATOM 620 N N . LEU A 1 75 ? 9.236 -2.470 -4.929 1.00 95.38 75 LEU A N 1
ATOM 621 C CA . LEU A 1 75 ? 10.189 -3.502 -5.343 1.00 95.38 75 LEU A CA 1
ATOM 622 C C . LEU A 1 75 ? 9.751 -4.231 -6.619 1.00 95.38 75 LEU A C 1
ATOM 624 O O . LEU A 1 75 ? 10.602 -4.552 -7.446 1.00 95.38 75 LEU A O 1
ATOM 628 N N . GLU A 1 76 ? 8.460 -4.512 -6.784 1.00 94.31 76 GLU A N 1
ATOM 629 C CA . GLU A 1 76 ? 7.924 -5.143 -7.994 1.00 94.31 76 GLU A CA 1
ATOM 630 C C . GLU A 1 76 ? 8.066 -4.235 -9.214 1.00 94.31 76 GLU A C 1
ATOM 632 O O . GLU A 1 76 ? 8.598 -4.675 -10.233 1.00 94.31 76 GLU A O 1
ATOM 637 N N . ILE A 1 77 ? 7.708 -2.955 -9.087 1.00 93.56 77 ILE A N 1
ATOM 638 C CA . ILE A 1 77 ? 7.889 -1.970 -10.161 1.00 93.56 77 ILE A CA 1
ATOM 639 C C . ILE A 1 77 ? 9.372 -1.829 -10.526 1.00 93.56 77 ILE A C 1
ATOM 641 O O . ILE A 1 77 ? 9.722 -1.905 -11.700 1.00 93.56 77 ILE A O 1
ATOM 645 N N . ALA A 1 78 ? 10.269 -1.740 -9.540 1.00 94.88 78 ALA A N 1
ATOM 646 C CA . ALA A 1 78 ? 11.706 -1.661 -9.804 1.00 94.88 78 ALA A CA 1
ATOM 647 C C . ALA A 1 78 ? 12.249 -2.903 -10.540 1.00 94.88 78 ALA A C 1
ATOM 649 O O . ALA A 1 78 ? 13.129 -2.787 -11.394 1.00 94.88 78 ALA A O 1
ATOM 650 N N . LYS A 1 79 ? 11.734 -4.102 -10.235 1.00 95.88 79 LYS A N 1
ATOM 651 C CA . LYS A 1 79 ? 12.087 -5.326 -10.974 1.00 95.88 79 LYS A CA 1
ATOM 652 C C . LYS A 1 79 ? 11.601 -5.266 -12.420 1.00 95.88 79 LYS A C 1
ATOM 654 O O . LYS A 1 79 ? 12.369 -5.614 -13.315 1.00 95.88 79 LYS A O 1
ATOM 659 N N . MET A 1 80 ? 10.371 -4.801 -12.640 1.00 95.69 80 MET A N 1
ATOM 660 C CA . MET A 1 80 ? 9.827 -4.611 -13.987 1.00 95.69 80 MET A CA 1
ATOM 661 C C . MET A 1 80 ? 10.664 -3.611 -14.791 1.00 95.69 80 MET A C 1
ATOM 663 O O . MET A 1 80 ? 10.991 -3.888 -15.942 1.00 95.69 80 MET A O 1
ATOM 667 N N . ASP A 1 81 ? 11.090 -2.499 -14.187 1.00 94.12 81 ASP A N 1
ATOM 668 C CA . ASP A 1 81 ? 11.945 -1.504 -14.849 1.00 94.12 81 ASP A CA 1
ATOM 669 C C . ASP A 1 81 ? 13.280 -2.109 -15.312 1.00 94.12 81 ASP A C 1
ATOM 671 O O . ASP A 1 81 ? 13.733 -1.870 -16.436 1.00 94.12 81 ASP A O 1
ATOM 675 N N . VAL A 1 82 ? 13.903 -2.941 -14.470 1.00 94.12 82 VAL A N 1
ATOM 676 C CA . VAL A 1 82 ? 15.140 -3.659 -14.817 1.00 94.12 82 VAL A CA 1
ATOM 677 C C . VAL A 1 82 ? 14.909 -4.640 -15.966 1.00 94.12 82 VAL A C 1
ATOM 679 O O . VAL A 1 82 ? 15.734 -4.716 -16.881 1.00 94.12 82 VAL A O 1
ATOM 682 N N . GLU A 1 83 ? 13.799 -5.377 -15.949 1.00 94.00 83 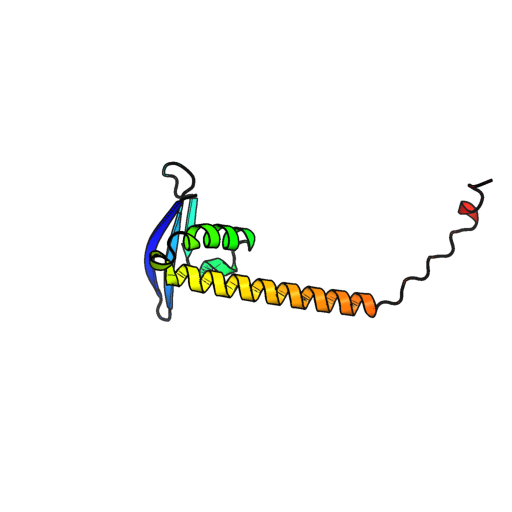GLU A N 1
ATOM 683 C CA . GLU A 1 83 ? 13.442 -6.321 -17.010 1.00 94.00 83 GLU A CA 1
ATOM 684 C C . GLU A 1 83 ? 13.193 -5.607 -18.345 1.00 94.00 83 GLU A C 1
ATOM 686 O O . GLU A 1 83 ? 13.747 -6.003 -19.374 1.00 94.00 83 GLU A O 1
ATOM 691 N N . ILE A 1 84 ? 12.450 -4.498 -18.331 1.00 91.75 84 ILE A N 1
ATOM 692 C CA . ILE A 1 84 ? 12.221 -3.653 -19.509 1.00 91.75 84 ILE A CA 1
ATOM 693 C C . ILE A 1 84 ? 13.556 -3.145 -20.057 1.00 91.75 84 ILE A C 1
ATOM 695 O O . ILE A 1 84 ? 13.832 -3.296 -21.249 1.00 91.75 84 ILE A O 1
ATOM 699 N N . ALA A 1 85 ? 14.423 -2.597 -19.202 1.00 90.69 85 ALA A N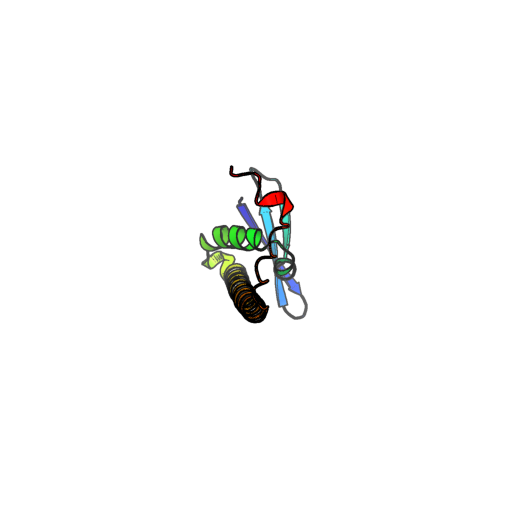 1
ATOM 700 C CA . ALA A 1 85 ? 15.737 -2.108 -19.614 1.00 90.69 85 ALA A CA 1
ATOM 701 C C . ALA A 1 85 ? 16.603 -3.221 -20.226 1.00 90.69 85 ALA A C 1
ATOM 703 O O . ALA A 1 85 ? 17.303 -2.999 -21.217 1.00 90.69 85 ALA A O 1
ATOM 704 N N . TYR A 1 86 ? 16.546 -4.429 -19.666 1.00 91.62 86 TYR A N 1
ATOM 705 C CA . TYR A 1 86 ? 17.248 -5.594 -20.194 1.00 91.62 86 TYR A CA 1
ATOM 706 C C . TYR A 1 86 ? 16.737 -6.006 -21.579 1.00 91.62 86 TYR A C 1
ATOM 708 O O . TYR A 1 86 ? 17.538 -6.235 -22.490 1.00 91.62 86 TYR A O 1
ATOM 716 N N . VAL A 1 87 ? 15.416 -6.058 -21.768 1.00 89.19 87 VAL A N 1
ATOM 717 C CA . VAL A 1 87 ? 14.796 -6.372 -23.063 1.00 89.19 87 VAL A CA 1
ATOM 718 C C . VAL A 1 87 ? 15.139 -5.309 -24.105 1.00 89.19 87 VAL A C 1
ATOM 720 O O . VAL A 1 87 ? 15.507 -5.658 -25.227 1.00 89.19 87 VAL A O 1
ATOM 723 N N . LEU A 1 88 ? 15.081 -4.025 -23.745 1.00 85.44 88 LEU A N 1
ATOM 724 C CA . LEU A 1 88 ? 15.438 -2.923 -24.643 1.00 85.44 88 LEU A CA 1
ATOM 725 C C . LEU A 1 88 ? 16.910 -2.977 -25.065 1.00 85.44 88 LEU A C 1
ATOM 727 O O . LEU A 1 88 ? 17.202 -2.759 -26.235 1.00 85.44 88 LEU A O 1
ATOM 731 N N . LYS A 1 89 ? 17.826 -3.344 -24.159 1.00 83.62 89 LYS A N 1
ATOM 732 C CA . LYS A 1 89 ? 19.249 -3.556 -24.490 1.00 83.62 89 LYS A CA 1
ATOM 733 C C . LYS A 1 89 ? 19.488 -4.743 -25.426 1.00 83.62 89 LYS A C 1
ATOM 735 O O . LYS A 1 89 ? 20.463 -4.738 -26.170 1.00 83.62 89 LYS A O 1
ATOM 740 N N . LYS A 1 90 ? 18.646 -5.777 -25.356 1.00 80.88 90 LYS A N 1
ATOM 741 C CA . LYS A 1 90 ? 18.759 -6.988 -26.184 1.00 80.88 90 LYS A CA 1
ATOM 742 C C . LYS A 1 90 ? 18.181 -6.837 -27.584 1.00 80.88 90 LYS A C 1
ATOM 744 O O . LYS A 1 90 ? 18.561 -7.602 -28.469 1.00 80.88 90 LYS A O 1
ATOM 749 N N . ARG A 1 91 ? 17.245 -5.910 -27.795 1.00 66.56 91 ARG A N 1
ATOM 750 C CA . ARG A 1 91 ? 16.733 -5.644 -29.140 1.00 66.56 91 ARG A CA 1
ATOM 751 C C . ARG A 1 91 ? 17.831 -4.935 -29.938 1.00 66.56 91 ARG A C 1
ATOM 753 O O . ARG A 1 91 ? 18.373 -3.949 -29.443 1.00 66.56 91 ARG A O 1
ATOM 760 N N . PRO A 1 92 ? 18.181 -5.408 -31.148 1.00 61.50 92 PRO A N 1
ATOM 761 C CA . PRO A 1 92 ? 19.056 -4.633 -32.012 1.00 6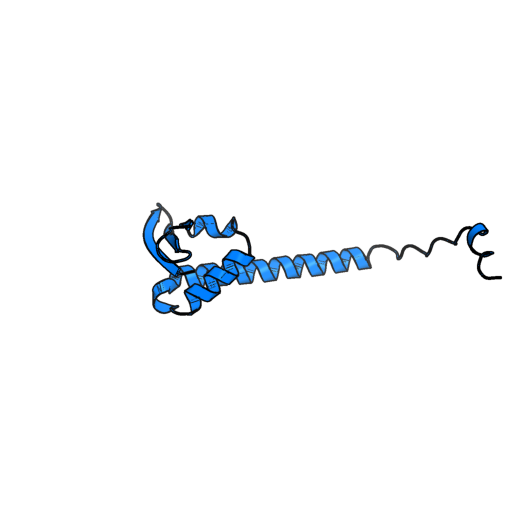1.50 92 PRO A CA 1
ATOM 762 C C . PRO A 1 92 ? 18.388 -3.276 -32.228 1.00 61.50 92 PRO A C 1
ATOM 764 O O . PRO A 1 92 ? 17.181 -3.221 -32.479 1.00 61.50 92 PRO A O 1
ATOM 767 N N . PHE A 1 93 ? 19.155 -2.190 -32.096 1.00 61.97 93 PHE A N 1
ATOM 768 C CA . PHE A 1 93 ? 18.738 -0.893 -32.616 1.00 61.97 93 PHE A CA 1
ATOM 769 C C . PHE A 1 93 ? 18.207 -1.150 -34.024 1.00 61.97 93 PHE A C 1
ATOM 771 O O . PHE A 1 93 ? 18.947 -1.669 -34.865 1.00 61.97 93 PHE A O 1
ATOM 778 N N . PHE A 1 94 ? 16.923 -0.866 -34.263 1.00 59.97 94 PHE A N 1
ATOM 779 C CA . PHE A 1 94 ? 16.426 -0.795 -35.628 1.00 59.97 94 PHE A CA 1
ATOM 780 C C . PHE A 1 94 ? 17.388 0.147 -36.340 1.00 59.97 94 PHE A C 1
ATOM 782 O O . PHE A 1 94 ? 17.525 1.304 -35.932 1.00 59.97 94 PHE A O 1
ATOM 789 N N . LYS A 1 95 ? 18.128 -0.373 -37.329 1.00 60.59 95 LYS A N 1
ATOM 790 C CA . LYS A 1 95 ? 18.860 0.508 -38.230 1.00 60.59 95 LYS A CA 1
ATOM 791 C C . LYS A 1 95 ? 17.823 1.518 -38.720 1.00 60.59 95 LYS A C 1
ATOM 793 O O . LYS A 1 95 ? 16.724 1.073 -39.072 1.00 60.59 95 LYS A O 1
ATOM 798 N N . PRO A 1 96 ? 18.105 2.831 -38.668 1.00 61.41 96 PRO A N 1
ATOM 799 C CA . PRO A 1 96 ? 17.226 3.787 -39.318 1.00 61.41 96 PRO A CA 1
ATOM 800 C C . PRO A 1 96 ? 16.987 3.249 -40.726 1.00 61.41 96 PRO A C 1
ATOM 802 O O . PRO A 1 96 ? 17.940 2.873 -41.408 1.00 61.41 96 PRO A O 1
ATOM 805 N N . PHE A 1 97 ? 15.717 3.059 -41.079 1.00 65.56 97 PHE A N 1
ATOM 806 C CA . PHE A 1 97 ? 15.367 2.651 -42.428 1.00 65.56 97 PHE A CA 1
ATOM 807 C C . PHE A 1 97 ? 15.996 3.675 -43.370 1.00 65.56 97 PHE A C 1
ATOM 809 O O . PHE A 1 97 ? 15.910 4.876 -43.092 1.00 65.56 97 PHE A O 1
ATOM 816 N N . ASP A 1 98 ? 16.649 3.214 -44.437 1.00 68.44 98 ASP A N 1
ATOM 817 C CA . ASP A 1 98 ? 17.058 4.116 -45.505 1.00 68.44 98 ASP A CA 1
ATOM 818 C C . ASP A 1 98 ? 15.788 4.841 -45.964 1.00 68.44 98 ASP A C 1
ATOM 820 O O . ASP A 1 98 ? 14.801 4.208 -46.350 1.00 68.44 98 ASP A O 1
ATOM 824 N N . LEU A 1 99 ? 15.765 6.166 -45.789 1.00 66.50 99 LEU A N 1
ATOM 825 C CA . LEU A 1 99 ? 14.652 6.990 -46.245 1.00 66.50 99 LEU A CA 1
ATOM 826 C C . LEU A 1 99 ? 14.485 6.728 -47.748 1.00 66.50 99 LEU A C 1
ATOM 828 O O . LEU A 1 99 ? 15.486 6.841 -48.464 1.00 66.50 99 LEU A O 1
ATOM 832 N N . PRO A 1 100 ? 13.268 6.398 -48.224 1.00 69.94 100 PRO A N 1
ATOM 833 C CA . PRO A 1 100 ? 12.995 6.279 -49.650 1.00 69.94 100 PRO A CA 1
ATOM 834 C C . PRO A 1 100 ? 13.550 7.502 -50.384 1.00 69.94 100 PRO A C 1
ATOM 836 O O . PRO A 1 100 ? 13.404 8.626 -49.890 1.00 69.94 100 PRO A O 1
ATOM 839 N N . GLU A 1 101 ? 14.209 7.284 -51.525 1.00 67.06 101 GLU A N 1
ATOM 840 C CA . GLU A 1 101 ? 14.857 8.341 -52.322 1.00 67.06 101 GLU A CA 1
ATOM 841 C C . GLU A 1 101 ? 13.906 9.527 -52.578 1.00 67.06 101 GLU A C 1
ATOM 843 O O . GLU A 1 101 ? 14.311 10.688 -52.540 1.00 67.06 101 GLU A O 1
ATOM 848 N N . ASP A 1 102 ? 12.610 9.236 -52.681 1.00 66.00 102 ASP A N 1
ATOM 849 C CA . ASP A 1 102 ? 11.477 10.143 -52.856 1.00 66.00 102 ASP A CA 1
ATOM 850 C C . ASP A 1 102 ? 11.412 11.283 -51.814 1.00 66.00 102 ASP A C 1
ATOM 852 O O . ASP A 1 102 ? 10.875 12.353 -52.097 1.00 66.00 102 ASP A O 1
ATOM 856 N N . ILE A 1 103 ? 11.947 11.074 -50.603 1.00 63.06 103 ILE A N 1
ATOM 857 C CA . ILE A 1 103 ? 11.926 12.053 -49.499 1.00 63.06 103 ILE A CA 1
ATOM 858 C C . ILE A 1 103 ? 13.199 12.920 -49.494 1.00 63.06 103 ILE A C 1
ATOM 860 O O . ILE A 1 103 ? 13.195 14.031 -48.962 1.00 63.06 103 ILE A O 1
ATOM 864 N N . GLN A 1 104 ? 14.287 12.462 -50.123 1.00 60.06 104 GLN A N 1
ATOM 865 C CA . GLN A 1 104 ? 15.577 13.166 -50.121 1.00 60.06 104 GLN A CA 1
ATOM 866 C C . GLN A 1 104 ? 15.566 14.437 -50.988 1.00 60.06 104 GLN A C 1
ATOM 868 O O . GLN A 1 104 ? 16.379 15.335 -50.778 1.00 60.06 104 GLN A O 1
ATOM 873 N N . HIS A 1 105 ? 14.611 14.558 -51.914 1.00 58.97 105 HIS A N 1
ATOM 874 C CA . HIS A 1 105 ? 14.503 15.685 -52.845 1.00 58.97 105 HIS A CA 1
ATOM 875 C C . HIS A 1 105 ? 13.698 16.891 -52.326 1.00 58.97 105 HIS A C 1
ATOM 877 O O . HIS A 1 105 ? 13.573 17.883 -53.038 1.00 58.97 105 HIS A O 1
ATOM 883 N N . LEU A 1 106 ? 13.164 16.846 -51.100 1.00 58.97 106 LEU A N 1
ATOM 884 C CA . LEU A 1 106 ? 12.344 17.934 -50.539 1.00 58.97 106 LEU A CA 1
ATOM 885 C C . LEU A 1 106 ? 13.144 19.050 -49.839 1.00 58.97 106 LEU A C 1
ATOM 887 O O . LEU A 1 106 ? 12.543 20.017 -49.383 1.00 58.97 106 LEU A O 1
ATOM 891 N N . ASN A 1 107 ? 14.477 18.948 -49.781 1.00 48.81 107 ASN A N 1
ATOM 892 C CA . ASN A 1 107 ? 15.366 19.971 -49.209 1.00 48.81 107 ASN A CA 1
ATOM 893 C C . ASN A 1 107 ? 16.329 20.566 -50.260 1.00 48.81 107 ASN A C 1
ATOM 895 O O . ASN A 1 107 ? 17.525 20.701 -49.993 1.00 48.81 107 ASN A O 1
ATOM 899 N N . GLY A 1 108 ? 15.815 20.862 -51.459 1.00 43.22 108 GLY A N 1
ATOM 900 C CA . GLY A 1 108 ? 16.504 21.640 -52.498 1.00 43.22 108 GLY A CA 1
ATOM 901 C C . GLY A 1 108 ? 16.067 23.096 -52.496 1.00 43.22 108 GLY A C 1
ATOM 902 O O . GLY A 1 108 ? 14.837 23.320 -52.464 1.00 43.22 108 GLY A O 1
#

Foldseek 3Di:
DDKDFDDQDDDPPDGWTWIFDDDPDDDRPDTDTLVCVVVDDLVVLVVVLVNCVVPCVVCVVSNVSSVVVNVVVVVVVVVVVVVVVVVVVPDPDPDPPPPPPVVVPPPD

Sequence (108 aa):
MGLKVSLTVQTEDFINVQIKGFQGANHVLYKFTLADLPFLNPFDWILLFNIVVKDMKKYEPIYEHLKRMIKCYILEIAKMDVEIAYVLKKRPFFKPFDLPEDIQHLNG

Secondary structure (DSSP, 8-state):
-EEEEEEEEEETTEEEEEEEEEETTTEEEEEE-GGGGGGS-HHHHHHHHHHHGGGTTTTHHHHHHHHHHHHHHHHHHHHHHHHHHHHHHHS---PPPPPPHHHHGGG-

pLDDT: mean 75.41, std 14.47, range [43.22, 95.88]

Organism: Lactuca saligna (NCBI:txid75948)

Radius of gyration: 24.39 Å; chains: 1; bounding box: 40×40×70 Å